Protein AF-A0AAU3ZGR6-F1 (afdb_monomer_lite)

Sequence (93 aa):
MRTEEREGYIERLELFVEQHRARLEELLRAYGPGSRPAEFGRYALIGQPETLVILERMETNPFSLRSQWKEEKEDVLLDDLEFAWGPRIHLNR

Secondary structure (DSSP, 8-state):
--HHHHTTHHHHHHHHHHHHHHHHHHHHHHHSTTSSTTGGGTTGGGGSTHHHHHHHHHHH-HHHHHHHHHHHT-HHHHHHHHHHH--------

Structure (mmCIF, N/CA/C/O backbone):
data_AF-A0AAU3ZGR6-F1
#
_entry.id   AF-A0AAU3ZGR6-F1
#
loop_
_atom_site.group_PDB
_atom_site.id
_atom_site.type_symbol
_atom_site.label_atom_id
_atom_site.label_alt_id
_atom_site.label_comp_id
_atom_site.label_asym_id
_atom_site.label_entity_id
_atom_site.label_seq_id
_atom_site.pdbx_PDB_ins_code
_atom_site.Cartn_x
_atom_site.Cartn_y
_atom_site.Cartn_z
_atom_site.occupancy
_atom_site.B_iso_or_equiv
_atom_site.auth_seq_id
_atom_site.auth_comp_id
_atom_site.auth_asym_id
_atom_site.auth_atom_id
_atom_site.pdbx_PDB_model_num
ATOM 1 N N . MET A 1 1 ? -1.240 9.111 16.351 1.00 59.09 1 MET A N 1
ATOM 2 C CA . MET A 1 1 ? -2.482 8.309 16.298 1.00 59.09 1 MET A CA 1
ATOM 3 C C . MET A 1 1 ? -3.103 8.313 17.682 1.00 59.09 1 MET A C 1
ATOM 5 O O . MET A 1 1 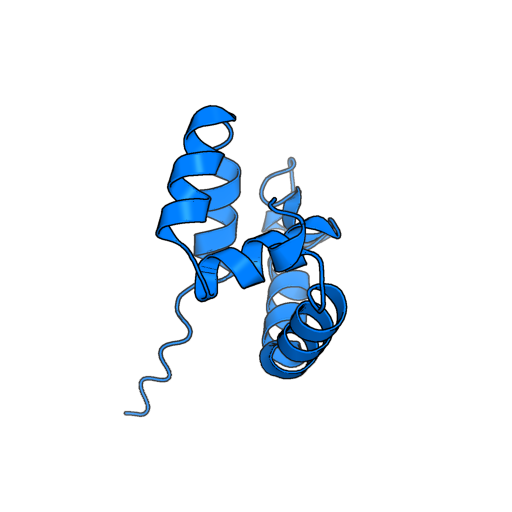? -2.400 7.979 18.633 1.00 59.09 1 MET A O 1
ATOM 9 N N . ARG A 1 2 ? -4.342 8.791 17.815 1.00 62.28 2 ARG A N 1
ATOM 10 C CA . ARG A 1 2 ? -5.025 8.876 19.121 1.00 62.28 2 ARG A CA 1
ATOM 11 C C . ARG A 1 2 ? -5.400 7.470 19.602 1.00 62.28 2 ARG A C 1
ATOM 13 O O . ARG A 1 2 ? -5.572 6.578 18.780 1.00 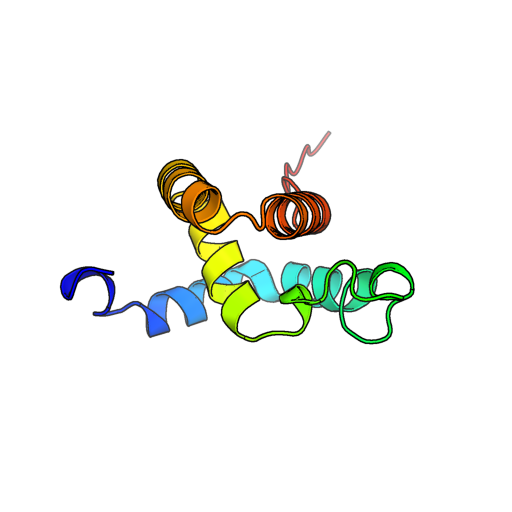62.28 2 ARG A O 1
ATOM 20 N N . THR A 1 3 ? -5.520 7.253 20.909 1.00 60.31 3 THR A N 1
ATOM 21 C CA . THR A 1 3 ? -5.816 5.928 21.495 1.00 60.31 3 THR A CA 1
ATOM 22 C C . THR A 1 3 ? -7.113 5.322 20.944 1.00 60.31 3 THR A C 1
ATOM 24 O O . THR A 1 3 ? -7.144 4.147 20.606 1.00 60.31 3 THR A O 1
ATOM 27 N N . GLU A 1 4 ? -8.127 6.158 20.729 1.00 57.06 4 GLU A N 1
ATOM 28 C CA . GLU A 1 4 ? -9.435 5.813 20.147 1.00 57.06 4 GLU A CA 1
ATOM 29 C C . GLU A 1 4 ? -9.341 5.350 18.683 1.00 57.06 4 GLU A C 1
ATOM 31 O O . GLU A 1 4 ? -10.170 4.587 18.208 1.00 57.06 4 GLU A O 1
ATOM 36 N N . GLU A 1 5 ? -8.319 5.804 17.948 1.00 63.16 5 GLU A N 1
ATOM 37 C CA . GLU A 1 5 ? -8.075 5.361 16.571 1.00 63.16 5 GLU A CA 1
ATOM 38 C C . GLU A 1 5 ? -7.401 3.990 16.528 1.00 63.16 5 GLU A C 1
ATOM 40 O O . GLU A 1 5 ? -7.458 3.338 15.489 1.00 63.16 5 GLU A O 1
ATOM 45 N N . ARG A 1 6 ? -6.728 3.575 17.613 1.00 67.94 6 ARG A N 1
ATOM 46 C CA . ARG A 1 6 ? -6.034 2.282 17.701 1.00 67.94 6 ARG A CA 1
ATOM 47 C C . ARG A 1 6 ? -6.990 1.138 18.015 1.00 67.94 6 ARG A C 1
ATOM 49 O O . ARG A 1 6 ? -6.750 0.024 17.555 1.00 67.94 6 ARG A O 1
ATOM 56 N N . GLU A 1 7 ? -8.042 1.401 18.784 1.00 80.38 7 GLU A N 1
ATOM 57 C CA . GLU A 1 7 ? -9.080 0.408 19.061 1.00 80.38 7 GLU A CA 1
ATOM 58 C C . GLU A 1 7 ? -9.814 0.045 17.763 1.00 80.38 7 GLU A C 1
ATOM 60 O O . GLU A 1 7 ? -10.282 0.914 17.027 1.00 80.38 7 GLU A O 1
ATOM 65 N N . GLY A 1 8 ? -9.873 -1.247 17.438 1.00 85.12 8 GLY A N 1
ATOM 66 C CA . GLY A 1 8 ? -10.524 -1.721 16.215 1.00 85.12 8 GLY A CA 1
ATOM 67 C C . GLY A 1 8 ? -9.733 -1.480 14.920 1.00 85.12 8 GLY A C 1
ATOM 68 O O . GLY A 1 8 ? -10.270 -1.682 13.828 1.00 85.12 8 GLY A O 1
ATOM 69 N N . TYR A 1 9 ? -8.494 -0.968 14.993 1.00 87.88 9 TYR A N 1
ATOM 70 C CA . TYR A 1 9 ? -7.738 -0.633 13.780 1.00 87.88 9 TYR A CA 1
ATOM 71 C C . TYR A 1 9 ? -7.269 -1.874 13.023 1.00 87.88 9 TYR A C 1
ATOM 73 O O . TYR A 1 9 ? -7.258 -1.869 11.795 1.00 87.88 9 TYR A O 1
ATOM 81 N N . ILE A 1 10 ? -6.921 -2.943 13.743 1.00 89.94 10 ILE A N 1
ATOM 82 C CA . ILE A 1 10 ? -6.507 -4.206 13.125 1.00 89.94 10 ILE A CA 1
ATOM 83 C C . ILE A 1 10 ? -7.678 -4.801 12.343 1.00 89.94 10 ILE A C 1
ATOM 85 O O . ILE A 1 10 ? -7.528 -5.097 11.165 1.00 89.94 10 ILE A O 1
ATOM 89 N N . GLU A 1 11 ? -8.862 -4.860 12.945 1.00 93.00 11 GLU A N 1
ATOM 90 C CA . GLU A 1 11 ? -10.086 -5.370 12.325 1.00 93.00 11 GLU A CA 1
ATOM 91 C C . GLU A 1 11 ? -10.467 -4.549 11.086 1.00 93.00 11 GLU A C 1
ATOM 93 O O . GLU A 1 11 ? -10.925 -5.084 10.076 1.00 93.00 11 GLU A O 1
ATOM 98 N N . ARG A 1 12 ? -10.234 -3.231 11.120 1.00 92.69 12 ARG A N 1
ATOM 99 C CA . ARG A 1 12 ? -10.417 -2.369 9.947 1.00 92.69 12 ARG A CA 1
ATOM 100 C C . ARG A 1 12 ? -9.435 -2.705 8.829 1.00 92.69 12 ARG A C 1
ATOM 102 O O . ARG A 1 12 ? -9.849 -2.740 7.673 1.00 92.69 12 ARG A O 1
ATOM 109 N N . LEU A 1 13 ? -8.164 -2.943 9.152 1.00 94.38 13 LEU A N 1
ATOM 110 C CA . LEU A 1 13 ? -7.162 -3.348 8.164 1.00 94.38 13 LEU A CA 1
ATOM 111 C C . LEU A 1 13 ? -7.478 -4.728 7.580 1.00 94.38 13 LEU A C 1
ATOM 113 O O . LEU A 1 13 ? -7.351 -4.910 6.374 1.00 94.38 13 LEU A O 1
ATOM 117 N N . GLU A 1 14 ? -7.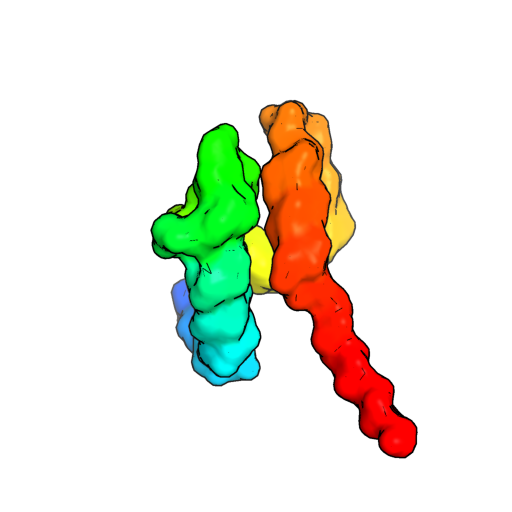944 -5.675 8.394 1.00 95.00 14 GLU A N 1
ATOM 118 C CA . GLU A 1 14 ? -8.395 -6.988 7.922 1.00 95.00 14 GLU A CA 1
ATOM 119 C C . GLU A 1 14 ? -9.557 -6.846 6.931 1.00 95.00 14 GLU A C 1
ATOM 121 O O . GLU A 1 14 ? -9.491 -7.368 5.817 1.00 95.00 14 GLU A O 1
ATOM 126 N N . LEU A 1 15 ? -10.583 -6.061 7.279 1.00 95.69 15 LEU A N 1
ATOM 127 C CA . LEU A 1 15 ? -11.696 -5.762 6.374 1.00 95.69 15 LEU A CA 1
ATOM 128 C C . LEU A 1 15 ? -11.229 -5.062 5.093 1.00 95.69 15 LEU A C 1
ATOM 130 O O . LEU A 1 15 ? -11.704 -5.394 4.007 1.00 95.69 15 LEU A O 1
ATOM 134 N N . PHE A 1 16 ? -10.294 -4.118 5.202 1.00 95.25 16 PHE A N 1
ATOM 135 C CA . PHE A 1 16 ? -9.719 -3.428 4.052 1.00 95.25 16 PHE A CA 1
ATOM 136 C C . PHE A 1 16 ? -9.008 -4.407 3.111 1.00 95.25 16 PHE A C 1
ATOM 138 O O . PHE A 1 16 ? -9.234 -4.358 1.900 1.00 95.25 16 PHE A O 1
ATOM 145 N N . VAL A 1 17 ? -8.198 -5.323 3.653 1.00 95.56 17 VAL A N 1
ATOM 146 C CA . VAL A 1 17 ? -7.503 -6.359 2.878 1.00 95.56 17 VAL A CA 1
ATOM 147 C C . VAL A 1 17 ? -8.497 -7.284 2.189 1.00 95.56 17 VAL A C 1
ATOM 149 O O . VAL A 1 17 ? -8.336 -7.547 0.999 1.00 95.56 17 VAL A O 1
ATOM 152 N N . GLU A 1 18 ? -9.545 -7.735 2.879 1.00 96.94 18 GLU A N 1
ATOM 153 C CA . GLU A 1 18 ? -10.556 -8.598 2.259 1.00 96.94 18 GLU A CA 1
ATOM 154 C C . GLU A 1 18 ? -11.304 -7.890 1.123 1.00 96.94 18 GLU A C 1
ATOM 156 O O . GLU A 1 18 ? -11.485 -8.461 0.047 1.00 96.94 18 GLU A O 1
ATOM 161 N N . GLN A 1 19 ? -11.675 -6.621 1.311 1.00 96.12 19 GLN A N 1
ATOM 162 C CA . GLN A 1 19 ? -12.361 -5.828 0.285 1.00 96.12 19 GLN A CA 1
ATOM 163 C C . GLN A 1 19 ? -11.474 -5.529 -0.932 1.00 96.12 19 GLN A C 1
ATOM 165 O O . GLN A 1 19 ? -11.974 -5.433 -2.055 1.00 96.12 19 GLN A O 1
ATOM 170 N N . HIS A 1 20 ? -10.160 -5.408 -0.730 1.00 95.38 20 HIS A N 1
ATOM 171 C CA . HIS A 1 20 ? -9.215 -4.981 -1.763 1.00 95.38 20 HIS A CA 1
ATOM 172 C C . HIS A 1 20 ? -8.252 -6.072 -2.231 1.00 95.38 20 HIS A C 1
ATOM 174 O O . HIS A 1 20 ? -7.348 -5.776 -3.013 1.00 95.38 20 HIS A O 1
ATOM 180 N N . ARG A 1 21 ? -8.454 -7.331 -1.826 1.00 95.62 21 ARG A N 1
ATOM 181 C CA . ARG A 1 21 ? -7.542 -8.460 -2.079 1.00 95.62 21 ARG A CA 1
ATOM 182 C C . ARG A 1 21 ? -7.032 -8.518 -3.520 1.00 95.62 21 ARG A C 1
ATOM 184 O O . ARG A 1 21 ? -5.829 -8.458 -3.749 1.00 95.62 21 ARG A O 1
ATOM 191 N N . ALA A 1 22 ? -7.939 -8.533 -4.497 1.00 95.12 22 ALA A N 1
ATOM 192 C CA . ALA A 1 22 ? -7.569 -8.599 -5.913 1.00 95.12 22 ALA A CA 1
ATOM 193 C C . ALA A 1 22 ? -6.735 -7.388 -6.378 1.00 95.12 22 ALA A C 1
ATOM 195 O O . ALA A 1 22 ? -5.865 -7.518 -7.233 1.00 95.12 22 ALA A O 1
ATOM 196 N N . ARG A 1 23 ? -6.992 -6.198 -5.821 1.00 94.50 23 ARG A N 1
ATOM 197 C CA . ARG A 1 23 ? -6.233 -4.979 -6.136 1.00 94.50 23 ARG A CA 1
ATOM 198 C C . ARG A 1 23 ? -4.850 -4.992 -5.505 1.00 94.50 23 ARG A C 1
ATOM 200 O O . ARG A 1 23 ? -3.898 -4.556 -6.135 1.00 94.50 23 ARG A O 1
ATOM 207 N N . LEU A 1 24 ? -4.744 -5.483 -4.273 1.00 95.31 24 LEU A N 1
ATOM 208 C CA . LEU A 1 24 ? -3.473 -5.626 -3.569 1.00 95.31 24 LEU A CA 1
ATOM 209 C C . LEU A 1 24 ? -2.565 -6.630 -4.288 1.00 95.31 24 LEU A C 1
ATOM 211 O O . LEU A 1 24 ? -1.382 -6.366 -4.479 1.00 95.31 24 LEU A O 1
ATOM 215 N N . GLU A 1 25 ? -3.123 -7.746 -4.759 1.00 95.06 25 GLU A N 1
ATOM 216 C CA . GLU A 1 25 ? -2.391 -8.720 -5.578 1.00 95.06 25 GLU A CA 1
ATOM 217 C C . GLU A 1 25 ? -1.904 -8.117 -6.905 1.00 95.06 25 GLU A C 1
ATOM 219 O O . GLU A 1 25 ? -0.774 -8.368 -7.325 1.00 95.06 25 GLU A O 1
ATOM 224 N N . GLU A 1 26 ? -2.735 -7.305 -7.563 1.00 94.69 26 GLU A N 1
ATOM 225 C CA . GLU A 1 26 ? -2.369 -6.575 -8.781 1.00 94.69 26 GLU A CA 1
ATOM 226 C C . GLU A 1 26 ? -1.261 -5.544 -8.517 1.00 94.69 26 GLU A C 1
ATOM 228 O O . GLU A 1 26 ? -0.269 -5.514 -9.247 1.00 94.69 26 GLU A O 1
ATOM 233 N N . LEU A 1 27 ? -1.379 -4.771 -7.433 1.00 94.88 27 LEU A N 1
ATOM 234 C CA . LEU A 1 27 ? -0.381 -3.798 -6.992 1.00 94.88 27 LEU A CA 1
ATOM 235 C C . LEU A 1 27 ? 0.980 -4.466 -6.757 1.00 94.88 27 LEU A C 1
ATOM 237 O O . LEU A 1 27 ? 1.991 -4.023 -7.302 1.00 94.88 27 LEU A O 1
ATOM 241 N N . LEU A 1 28 ? 1.005 -5.566 -5.997 1.00 93.50 28 LEU A N 1
ATOM 242 C CA . LEU A 1 28 ? 2.228 -6.319 -5.710 1.00 93.50 28 LEU A CA 1
ATOM 243 C C . LEU A 1 28 ? 2.832 -6.934 -6.975 1.00 93.50 28 LEU A C 1
ATOM 245 O O . LEU A 1 28 ? 4.049 -6.922 -7.145 1.00 93.50 28 LEU A O 1
ATOM 249 N N . ARG A 1 29 ? 2.005 -7.441 -7.892 1.00 93.88 29 ARG A N 1
ATOM 250 C CA . ARG A 1 29 ? 2.480 -8.002 -9.163 1.00 93.88 29 ARG A CA 1
ATOM 251 C C . ARG A 1 29 ? 3.101 -6.936 -10.067 1.00 93.88 29 ARG A C 1
ATOM 253 O O . ARG A 1 29 ? 4.111 -7.207 -10.712 1.00 93.88 29 ARG A O 1
ATOM 260 N N . ALA A 1 30 ? 2.478 -5.764 -10.152 1.00 93.56 30 ALA A N 1
ATOM 261 C CA . ALA A 1 30 ? 2.875 -4.714 -11.083 1.00 93.56 30 ALA A CA 1
ATOM 262 C C . ALA A 1 30 ? 4.029 -3.849 -10.555 1.00 93.56 30 ALA A C 1
ATOM 264 O O . ALA A 1 30 ? 4.895 -3.464 -11.340 1.00 93.56 30 ALA A O 1
ATOM 265 N N . TYR A 1 31 ? 4.056 -3.576 -9.248 1.00 93.31 31 TYR A N 1
ATOM 266 C CA . TYR A 1 31 ? 4.962 -2.602 -8.628 1.00 93.31 31 TYR A CA 1
ATOM 267 C C . TYR A 1 31 ? 5.687 -3.124 -7.380 1.00 93.31 31 TYR A C 1
ATOM 269 O O . TYR A 1 31 ? 6.517 -2.417 -6.813 1.00 93.31 31 TYR A O 1
ATOM 277 N N . GLY A 1 32 ? 5.388 -4.343 -6.926 1.00 91.69 32 GLY A N 1
ATOM 278 C CA . GLY A 1 32 ? 6.023 -4.935 -5.750 1.00 91.69 32 GLY A CA 1
ATOM 279 C C . GLY A 1 32 ? 7.454 -5.430 -6.000 1.00 91.69 32 GLY A C 1
ATOM 280 O O . GLY A 1 32 ? 7.986 -5.312 -7.111 1.00 91.69 32 GLY A O 1
ATOM 281 N N . PRO A 1 33 ? 8.102 -6.002 -4.970 1.00 90.69 33 PRO A N 1
ATOM 282 C CA . PRO A 1 33 ? 9.473 -6.497 -5.061 1.00 90.69 33 PRO A CA 1
ATOM 283 C C . PRO A 1 33 ? 9.678 -7.480 -6.221 1.00 90.69 33 PRO A C 1
ATOM 285 O O . PRO A 1 33 ? 8.913 -8.426 -6.394 1.00 90.69 33 PRO A O 1
ATOM 288 N N . GLY A 1 34 ? 10.729 -7.261 -7.014 1.00 88.75 34 GLY A N 1
ATOM 289 C CA . GLY A 1 34 ? 11.035 -8.072 -8.199 1.00 88.75 34 GLY A CA 1
ATOM 290 C C . GLY A 1 34 ? 10.298 -7.648 -9.473 1.00 88.75 34 GLY A C 1
ATOM 291 O O . GLY A 1 34 ? 10.586 -8.181 -10.544 1.00 88.75 34 GLY A O 1
ATOM 292 N N . SER A 1 35 ? 9.386 -6.676 -9.392 1.00 90.12 35 SER A N 1
ATOM 293 C CA . SER A 1 35 ? 8.844 -6.012 -10.575 1.00 90.12 35 SER A CA 1
ATOM 294 C C . SER A 1 35 ? 9.868 -5.042 -11.175 1.00 90.12 35 SER A C 1
ATOM 296 O O . SER A 1 35 ? 10.712 -4.481 -10.476 1.00 90.12 35 SER A O 1
ATOM 298 N N . ARG A 1 36 ? 9.764 -4.802 -12.485 1.00 89.12 36 ARG A N 1
ATOM 299 C CA . ARG A 1 36 ? 10.612 -3.830 -13.187 1.00 89.12 36 ARG A CA 1
ATOM 300 C C . ARG A 1 36 ? 10.457 -2.395 -12.648 1.00 89.12 36 ARG A C 1
ATOM 302 O O . ARG A 1 36 ? 11.468 -1.711 -12.541 1.00 89.12 36 ARG A O 1
ATOM 309 N N . PRO A 1 37 ? 9.251 -1.903 -12.289 1.00 86.62 37 PRO A N 1
ATOM 310 C CA . PRO A 1 37 ? 9.114 -0.581 -11.677 1.00 86.62 37 PRO A CA 1
ATOM 311 C C . PRO A 1 37 ? 9.802 -0.455 -10.317 1.00 86.62 37 PRO A C 1
ATOM 313 O O . PRO A 1 37 ? 10.236 0.643 -9.986 1.00 86.62 37 PRO A O 1
ATOM 316 N N . ALA A 1 38 ? 9.922 -1.554 -9.563 1.00 86.00 38 ALA A N 1
ATOM 317 C CA . ALA A 1 38 ? 10.602 -1.574 -8.270 1.00 86.00 38 ALA A CA 1
ATOM 318 C C . ALA A 1 38 ? 12.141 -1.526 -8.370 1.00 86.00 38 ALA A C 1
ATOM 320 O O . ALA A 1 38 ? 12.841 -1.433 -7.355 1.00 86.00 38 ALA A O 1
ATOM 321 N N . GLU A 1 39 ? 12.694 -1.602 -9.587 1.00 82.00 39 GLU A N 1
ATOM 322 C CA . GLU A 1 39 ? 14.126 -1.438 -9.819 1.00 82.00 39 GLU A CA 1
ATOM 323 C C . GLU A 1 39 ? 14.582 -0.051 -9.329 1.00 82.00 39 GLU A C 1
ATOM 325 O O . GLU A 1 39 ? 13.893 0.956 -9.489 1.00 82.00 39 GLU A O 1
ATOM 330 N N . PHE A 1 40 ? 15.766 0.008 -8.713 1.00 81.62 40 PHE A N 1
ATOM 331 C CA . PHE A 1 40 ? 16.361 1.233 -8.155 1.00 81.62 40 PHE A CA 1
ATOM 332 C C . PHE A 1 40 ? 15.630 1.852 -6.948 1.00 81.62 40 PHE A C 1
ATOM 334 O O . PHE A 1 40 ? 15.925 2.986 -6.577 1.00 81.62 40 PHE A O 1
ATOM 341 N N . GLY A 1 41 ? 14.725 1.116 -6.293 1.00 80.31 41 GLY A N 1
ATOM 342 C CA . GLY A 1 41 ? 14.090 1.552 -5.041 1.00 80.31 41 GLY A CA 1
ATOM 343 C C . GLY A 1 41 ? 12.901 2.498 -5.227 1.00 80.31 41 GLY A C 1
ATOM 344 O O . GLY A 1 41 ? 12.278 2.905 -4.245 1.00 80.31 41 GLY A O 1
ATOM 345 N N . ARG A 1 42 ? 12.530 2.801 -6.475 1.00 80.44 42 ARG A N 1
ATOM 346 C CA . ARG A 1 42 ? 11.213 3.361 -6.782 1.00 80.44 42 ARG A CA 1
ATOM 347 C C . ARG A 1 42 ? 10.156 2.348 -6.326 1.00 80.44 42 ARG A C 1
ATOM 349 O O . ARG A 1 42 ? 10.378 1.155 -6.467 1.00 80.44 42 ARG A O 1
ATOM 356 N N . TYR A 1 43 ? 9.057 2.776 -5.711 1.00 86.19 43 TYR A N 1
ATOM 357 C CA . TYR A 1 43 ? 8.059 1.870 -5.103 1.00 86.19 43 TYR A CA 1
ATOM 358 C C . TYR A 1 43 ? 8.545 0.981 -3.938 1.00 86.19 43 TYR A C 1
ATOM 360 O O . TYR A 1 43 ? 7.847 0.033 -3.574 1.00 86.19 43 TYR A O 1
ATOM 368 N N . ALA A 1 44 ? 9.680 1.283 -3.290 1.00 82.81 44 ALA A N 1
ATOM 369 C CA . ALA A 1 44 ? 10.185 0.483 -2.162 1.00 82.81 44 ALA A CA 1
ATOM 370 C C . ALA A 1 44 ? 9.157 0.273 -1.029 1.00 82.81 44 ALA A C 1
ATOM 372 O O . ALA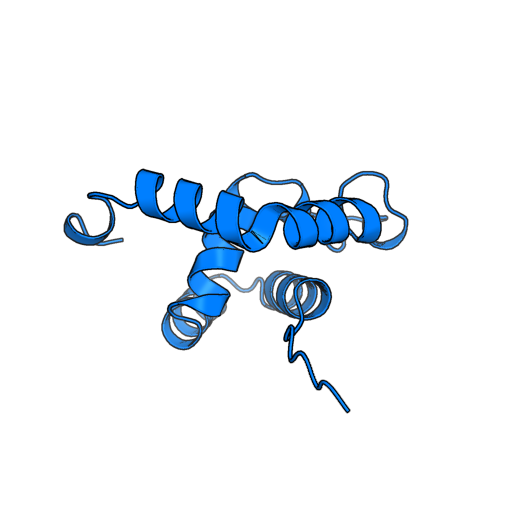 A 1 44 ? 9.188 -0.766 -0.368 1.00 82.81 44 ALA A O 1
ATOM 373 N N . LEU A 1 45 ? 8.220 1.215 -0.847 1.00 85.50 45 LEU A N 1
ATOM 374 C CA . LEU A 1 45 ? 7.135 1.099 0.127 1.00 85.50 45 LEU A CA 1
ATOM 375 C C . LEU A 1 45 ? 6.204 -0.086 -0.147 1.00 85.50 45 LEU A C 1
ATOM 377 O O . LEU A 1 45 ? 5.784 -0.727 0.809 1.00 85.50 45 LEU A O 1
ATOM 381 N N . ILE A 1 46 ? 5.905 -0.432 -1.407 1.00 91.50 46 ILE A N 1
ATOM 382 C CA . ILE A 1 46 ? 4.847 -1.405 -1.761 1.00 91.50 46 ILE A CA 1
ATOM 383 C C . ILE A 1 46 ? 5.105 -2.803 -1.179 1.00 91.50 46 ILE A C 1
ATOM 385 O O . ILE A 1 46 ? 4.163 -3.538 -0.891 1.00 91.50 46 ILE A O 1
ATOM 389 N N . GLY A 1 47 ? 6.370 -3.171 -0.965 1.00 87.81 47 GLY A N 1
ATOM 390 C CA . GLY A 1 47 ? 6.742 -4.433 -0.318 1.00 87.81 47 GLY A CA 1
ATOM 391 C C . GLY A 1 47 ? 6.726 -4.407 1.21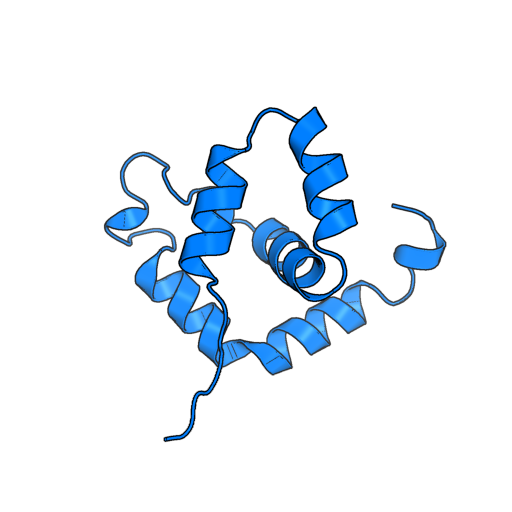5 1.00 87.81 47 GLY A C 1
ATOM 392 O O . GLY A 1 47 ? 6.964 -5.444 1.828 1.00 87.81 47 GLY A O 1
ATOM 393 N N . GLN A 1 48 ? 6.497 -3.247 1.830 1.00 90.56 48 GLN A N 1
ATOM 394 C CA . GLN A 1 48 ? 6.530 -3.052 3.278 1.00 90.56 48 GLN A CA 1
ATOM 395 C C . GLN A 1 48 ? 5.129 -3.192 3.893 1.00 90.56 48 GLN A C 1
ATOM 397 O O . GLN A 1 48 ? 4.141 -2.801 3.262 1.00 90.56 48 GLN A O 1
ATOM 402 N N . PRO A 1 49 ? 5.012 -3.705 5.131 1.00 88.50 49 PRO A N 1
ATOM 403 C CA . PRO A 1 49 ? 3.720 -3.837 5.807 1.00 88.50 49 PRO A CA 1
ATOM 404 C C . PRO A 1 49 ? 2.997 -2.492 5.987 1.00 88.50 49 PRO A C 1
ATOM 406 O O . PRO A 1 49 ? 1.766 -2.445 5.960 1.00 88.50 49 PRO A O 1
ATOM 409 N N . GLU A 1 50 ? 3.738 -1.387 6.094 1.00 90.75 50 GLU A N 1
ATOM 410 C CA . GLU A 1 50 ? 3.212 -0.027 6.220 1.00 90.75 50 GLU A CA 1
ATOM 411 C C . GLU A 1 50 ? 2.368 0.396 5.011 1.00 90.75 50 GLU A C 1
ATOM 413 O O . GLU A 1 50 ? 1.466 1.221 5.163 1.00 90.75 50 GLU A O 1
ATOM 418 N N . THR A 1 51 ? 2.579 -0.203 3.831 1.00 92.88 51 THR A N 1
ATOM 419 C CA . THR A 1 51 ? 1.763 0.090 2.642 1.00 92.88 51 THR A CA 1
ATOM 420 C C . THR A 1 51 ? 0.280 -0.131 2.901 1.00 92.88 51 THR A C 1
ATOM 422 O O . THR A 1 51 ? -0.528 0.682 2.467 1.00 92.88 51 THR A O 1
ATOM 425 N N . LEU A 1 52 ? -0.110 -1.154 3.668 1.00 93.62 52 LEU A N 1
ATOM 426 C CA . LEU A 1 52 ? -1.526 -1.398 3.966 1.00 93.62 52 LEU A CA 1
ATOM 427 C C . LEU A 1 52 ? -2.164 -0.247 4.753 1.00 93.62 52 LEU A C 1
ATOM 429 O O . LEU A 1 52 ? -3.286 0.159 4.459 1.00 93.62 52 LEU A O 1
ATOM 433 N N . VAL A 1 53 ? -1.428 0.312 5.715 1.00 92.69 53 VAL A N 1
ATOM 434 C CA . VAL A 1 53 ? -1.868 1.462 6.519 1.00 92.69 53 VAL A CA 1
ATOM 435 C C . VAL A 1 53 ? -1.989 2.711 5.651 1.00 92.69 53 VAL A C 1
ATOM 437 O O . VAL A 1 53 ? -2.950 3.469 5.786 1.00 92.69 53 VAL A O 1
ATOM 440 N N . ILE A 1 54 ? -1.024 2.933 4.756 1.00 92.12 54 ILE A N 1
ATOM 441 C CA . ILE A 1 54 ? -1.018 4.105 3.878 1.00 92.12 54 ILE A CA 1
ATOM 442 C C . ILE A 1 54 ? -2.173 4.020 2.877 1.00 92.12 54 ILE A C 1
ATOM 444 O O . ILE A 1 54 ? -2.911 4.990 2.737 1.00 92.12 54 ILE A O 1
ATOM 448 N N . LEU A 1 55 ? -2.388 2.862 2.246 1.00 94.44 55 LEU A N 1
ATOM 449 C CA . LEU A 1 55 ? -3.486 2.645 1.300 1.00 94.44 55 LEU A CA 1
ATOM 450 C C . LEU A 1 55 ? -4.863 2.806 1.955 1.00 94.44 55 LEU A C 1
ATOM 452 O O . LEU A 1 55 ? -5.731 3.463 1.384 1.00 94.44 55 LEU A O 1
ATOM 456 N N . GLU A 1 56 ? -5.058 2.269 3.164 1.00 94.12 56 GLU A N 1
ATOM 457 C CA . GLU A 1 56 ? -6.306 2.466 3.912 1.00 94.12 56 GLU A CA 1
ATOM 458 C C . GLU A 1 56 ? -6.548 3.954 4.181 1.00 94.12 56 GLU A C 1
ATOM 460 O O . GLU A 1 56 ? -7.620 4.473 3.872 1.00 94.12 56 GLU A O 1
ATOM 465 N N . ARG A 1 57 ? -5.533 4.679 4.666 1.00 92.19 57 ARG A N 1
ATOM 466 C CA . ARG A 1 57 ? -5.642 6.118 4.947 1.00 92.19 57 ARG A CA 1
ATOM 467 C C . ARG A 1 57 ? -5.795 6.971 3.695 1.00 92.19 57 ARG A C 1
ATOM 469 O O . ARG A 1 57 ? -6.449 8.009 3.765 1.00 92.19 57 ARG A O 1
ATOM 476 N N . MET A 1 58 ? -5.219 6.560 2.568 1.00 91.88 58 MET A N 1
ATOM 477 C CA . MET A 1 58 ? -5.420 7.220 1.278 1.00 91.88 58 MET A CA 1
ATOM 478 C C . MET A 1 58 ? -6.896 7.201 0.874 1.00 91.88 58 MET A C 1
ATOM 480 O O . MET A 1 58 ? -7.381 8.182 0.316 1.00 91.88 58 MET A O 1
ATOM 484 N N . GLU A 1 59 ? -7.627 6.128 1.177 1.00 91.25 59 GLU A N 1
ATOM 485 C CA . GLU A 1 59 ? -9.053 6.039 0.849 1.00 91.25 59 GLU A CA 1
ATOM 486 C C . GLU A 1 59 ? -9.962 6.636 1.927 1.00 91.25 59 GLU A C 1
ATOM 488 O O . GLU A 1 59 ? -10.962 7.276 1.600 1.00 91.25 59 GLU A O 1
ATOM 493 N N . THR A 1 60 ? -9.628 6.467 3.208 1.00 90.75 60 THR A N 1
ATOM 494 C CA . THR A 1 60 ? -10.515 6.870 4.310 1.00 90.75 60 THR A CA 1
ATOM 495 C C . THR A 1 60 ? -10.256 8.284 4.825 1.00 90.75 60 THR A C 1
ATOM 497 O O . THR A 1 60 ? -11.178 8.928 5.330 1.00 90.75 60 THR A O 1
ATOM 500 N N . ASN A 1 61 ? -9.025 8.798 4.713 1.00 90.69 61 ASN A N 1
ATOM 501 C CA . ASN A 1 61 ? -8.651 10.124 5.212 1.00 90.69 61 ASN A CA 1
ATOM 502 C C . ASN A 1 61 ? -7.466 10.772 4.444 1.00 90.69 61 ASN A C 1
ATOM 504 O O . ASN A 1 61 ? -6.440 11.116 5.051 1.00 90.69 61 ASN A O 1
ATOM 508 N N . PRO A 1 62 ? -7.594 10.993 3.119 1.00 89.69 62 PRO A N 1
ATOM 509 C CA . PRO A 1 62 ? -6.490 11.448 2.266 1.00 89.69 62 PRO A CA 1
ATOM 510 C C . PRO A 1 62 ? -5.917 12.812 2.667 1.00 89.69 62 PRO A C 1
ATOM 512 O O . PRO A 1 62 ? -4.707 13.021 2.606 1.00 89.69 62 PRO A O 1
ATOM 515 N N . PHE A 1 63 ? -6.757 13.748 3.124 1.00 87.50 63 PHE A N 1
ATOM 516 C CA . PHE A 1 63 ? -6.294 15.084 3.519 1.00 87.50 63 PHE A CA 1
ATOM 517 C C . PHE A 1 63 ? -5.424 15.048 4.775 1.00 87.50 63 PHE A C 1
ATOM 519 O O . PHE A 1 63 ? -4.382 15.705 4.817 1.00 87.50 63 PHE A O 1
ATOM 526 N N . SER A 1 64 ? -5.820 14.267 5.787 1.00 88.50 64 SER A N 1
ATOM 527 C CA . SER A 1 64 ? -5.008 14.121 6.997 1.00 88.50 64 SER A CA 1
ATOM 528 C C . SER A 1 64 ? -3.707 13.385 6.704 1.00 88.50 64 SER A C 1
ATOM 530 O O . SER A 1 64 ? -2.679 13.765 7.261 1.00 88.50 64 SER A O 1
ATOM 532 N N . LEU A 1 65 ? -3.738 12.366 5.837 1.00 89.19 65 LEU A N 1
ATOM 533 C CA . LEU A 1 65 ? -2.535 11.660 5.405 1.00 89.19 65 LEU A CA 1
ATOM 534 C C . LEU A 1 65 ? -1.564 12.624 4.715 1.00 89.19 65 LEU A C 1
ATOM 536 O O . LEU A 1 65 ? -0.414 12.731 5.126 1.00 89.19 65 LEU A O 1
ATOM 540 N N . ARG A 1 66 ? -2.038 13.393 3.728 1.00 87.62 66 ARG A N 1
ATOM 541 C CA . ARG A 1 66 ? -1.212 14.364 2.995 1.00 87.62 66 ARG A CA 1
ATOM 542 C C . ARG A 1 66 ? -0.674 15.487 3.880 1.00 87.62 66 ARG A C 1
ATOM 544 O O . ARG A 1 66 ? 0.440 15.948 3.652 1.00 87.62 66 ARG A O 1
ATOM 551 N N . SER A 1 67 ? -1.434 15.926 4.883 1.00 87.06 67 SER A N 1
ATOM 552 C CA . SER A 1 67 ? -0.948 16.918 5.849 1.00 87.06 67 SER A CA 1
ATOM 553 C C . SER A 1 67 ? 0.210 16.375 6.688 1.00 87.06 67 SER A C 1
ATOM 555 O O . SER A 1 67 ? 1.179 17.095 6.885 1.00 87.06 67 SER A O 1
ATOM 557 N N . GLN A 1 68 ? 0.116 15.125 7.155 1.00 85.38 68 GLN A N 1
ATOM 558 C CA . GLN A 1 68 ? 1.164 14.479 7.956 1.00 85.38 68 GLN A CA 1
ATOM 559 C C . GLN A 1 68 ? 2.397 14.148 7.106 1.00 85.38 68 GLN A C 1
ATOM 561 O O . GLN A 1 68 ? 3.522 14.361 7.533 1.00 85.38 68 GLN A O 1
ATOM 566 N N . TRP A 1 69 ? 2.191 13.698 5.868 1.00 85.31 69 TRP A N 1
ATOM 567 C CA . TRP A 1 69 ? 3.276 13.285 4.977 1.00 85.31 69 TRP A CA 1
ATOM 568 C C . TRP A 1 69 ? 4.204 14.434 4.557 1.00 85.31 69 TRP A C 1
ATOM 570 O O . TRP A 1 69 ? 5.416 14.258 4.466 1.00 85.31 69 TRP A O 1
ATOM 580 N N . LYS A 1 70 ? 3.656 15.642 4.353 1.00 76.81 70 LYS A N 1
ATOM 581 C CA . LYS A 1 70 ? 4.441 16.836 3.982 1.00 76.81 70 LYS A CA 1
ATOM 582 C C . LYS A 1 70 ? 5.483 17.240 5.029 1.00 76.81 70 LYS A C 1
ATOM 584 O O . LYS A 1 70 ? 6.444 17.942 4.697 1.00 76.81 70 LYS A O 1
ATOM 589 N N . GLU A 1 71 ? 5.289 16.837 6.281 1.00 73.75 71 GLU A N 1
ATOM 590 C CA . GLU A 1 71 ? 6.244 17.089 7.362 1.00 73.75 71 GLU A CA 1
ATOM 591 C C . GLU A 1 71 ? 7.487 16.188 7.232 1.00 73.75 71 GLU A C 1
ATOM 593 O O . GLU A 1 71 ? 8.588 16.633 7.556 1.00 73.75 71 GLU A O 1
ATOM 598 N N . GLU A 1 72 ? 7.343 15.000 6.633 1.00 69.62 72 GLU A N 1
ATOM 599 C CA . GLU A 1 72 ? 8.374 13.950 6.546 1.00 69.62 72 GLU A CA 1
ATOM 600 C C . GLU A 1 72 ? 9.295 14.056 5.308 1.00 69.62 72 GLU A C 1
ATOM 602 O O . GLU A 1 72 ? 10.287 13.343 5.210 1.00 69.62 72 GLU A O 1
ATOM 607 N N . LYS A 1 73 ? 9.032 14.980 4.367 1.00 60.47 73 LYS A N 1
ATOM 608 C CA . LYS A 1 73 ? 9.871 15.253 3.167 1.00 60.47 73 LYS A CA 1
ATOM 609 C C . LYS A 1 73 ? 10.035 14.086 2.173 1.00 60.47 73 LYS A C 1
ATOM 611 O O . LYS A 1 73 ? 10.946 14.120 1.348 1.00 60.47 73 LYS A O 1
ATOM 616 N N . GLU A 1 74 ? 9.120 13.120 2.167 1.00 70.38 74 GLU A N 1
ATOM 617 C CA . GLU A 1 74 ? 9.140 11.955 1.263 1.00 70.38 74 GLU A CA 1
ATOM 618 C C . GLU A 1 74 ? 7.997 11.973 0.230 1.00 70.38 74 GLU A C 1
ATOM 620 O O . GLU A 1 74 ? 7.401 10.942 -0.084 1.00 70.38 74 GLU A O 1
ATOM 625 N N . ASP A 1 75 ? 7.654 13.149 -0.306 1.00 72.62 75 ASP A N 1
ATOM 626 C CA . ASP A 1 75 ? 6.477 13.332 -1.177 1.00 72.62 75 ASP A CA 1
ATOM 627 C C . ASP A 1 75 ? 6.471 12.393 -2.400 1.00 72.62 75 ASP A C 1
ATOM 629 O O . ASP A 1 75 ? 5.424 11.863 -2.767 1.00 72.62 75 ASP A O 1
ATOM 633 N N . VAL A 1 76 ? 7.649 12.104 -2.970 1.00 75.06 76 VAL A N 1
ATOM 634 C CA . VAL A 1 76 ? 7.797 11.225 -4.146 1.00 75.06 76 VAL A CA 1
ATOM 635 C C . VAL A 1 76 ? 7.308 9.800 -3.871 1.00 75.06 76 VAL A C 1
ATOM 637 O O . VAL A 1 76 ? 6.733 9.173 -4.758 1.00 75.06 76 VAL A O 1
ATOM 640 N N . LEU A 1 77 ? 7.489 9.287 -2.649 1.00 83.75 77 LEU A N 1
ATOM 641 C CA . LEU A 1 77 ? 7.060 7.930 -2.305 1.00 83.75 77 LEU A CA 1
ATOM 642 C C . LEU A 1 77 ? 5.534 7.813 -2.234 1.00 83.75 77 LEU A C 1
ATOM 644 O O . LEU A 1 77 ? 4.975 6.810 -2.680 1.00 83.75 77 LEU A O 1
ATOM 648 N N . LEU A 1 78 ? 4.863 8.839 -1.703 1.00 87.50 78 LEU A N 1
ATOM 649 C CA . LEU A 1 78 ? 3.404 8.864 -1.634 1.00 87.50 78 LEU A CA 1
ATOM 650 C C . LEU A 1 78 ? 2.780 9.102 -3.011 1.00 87.50 78 LEU A C 1
ATOM 652 O O . LEU A 1 78 ? 1.785 8.463 -3.332 1.00 87.50 78 LEU A O 1
ATOM 656 N N . ASP A 1 79 ? 3.381 9.954 -3.843 1.00 88.25 79 ASP A N 1
ATOM 657 C CA . ASP A 1 79 ? 2.918 10.185 -5.216 1.00 88.25 79 ASP A CA 1
ATOM 658 C C . ASP A 1 79 ? 3.012 8.913 -6.075 1.00 88.25 79 ASP A C 1
ATOM 660 O O . ASP A 1 79 ? 2.070 8.576 -6.796 1.00 88.25 79 ASP A O 1
ATOM 664 N N . ASP A 1 80 ? 4.121 8.171 -5.977 1.00 89.31 80 ASP A N 1
ATOM 665 C CA . ASP A 1 80 ? 4.278 6.888 -6.665 1.00 89.31 80 ASP A CA 1
ATOM 666 C C . ASP A 1 80 ? 3.246 5.862 -6.153 1.00 89.31 80 ASP A C 1
ATOM 668 O O . ASP A 1 80 ? 2.618 5.166 -6.956 1.00 89.31 80 ASP A O 1
ATOM 672 N N . LEU A 1 81 ? 3.002 5.788 -4.839 1.00 90.75 81 LEU A N 1
ATOM 673 C CA . LEU A 1 81 ? 1.992 4.884 -4.281 1.00 90.75 81 LEU A CA 1
ATOM 674 C C . LEU A 1 81 ? 0.566 5.262 -4.710 1.00 90.75 81 LEU A C 1
ATOM 676 O O . LEU A 1 81 ? -0.212 4.383 -5.076 1.00 90.75 81 LEU A O 1
ATOM 680 N N . GLU A 1 82 ? 0.227 6.551 -4.730 1.00 90.88 82 GLU A N 1
ATOM 681 C CA . GLU A 1 82 ? -1.051 7.046 -5.250 1.00 90.88 82 GLU A CA 1
ATOM 682 C C . GLU A 1 82 ? -1.235 6.730 -6.730 1.00 90.88 82 GLU A C 1
ATOM 684 O O . GLU A 1 82 ? -2.324 6.328 -7.141 1.00 90.88 82 GLU A O 1
ATOM 689 N N . PHE A 1 83 ? -0.175 6.859 -7.525 1.00 91.12 83 PHE A N 1
ATOM 690 C CA . PHE A 1 83 ? -0.196 6.487 -8.932 1.00 91.12 83 PHE A CA 1
ATOM 691 C C . PHE A 1 83 ? -0.439 4.985 -9.121 1.00 91.12 83 PHE A C 1
ATOM 693 O O . PHE A 1 83 ? -1.294 4.598 -9.917 1.00 91.12 83 PHE A O 1
ATOM 700 N N . ALA A 1 84 ? 0.294 4.142 -8.389 1.00 91.94 84 ALA A N 1
ATOM 701 C CA . ALA A 1 84 ? 0.185 2.689 -8.492 1.00 91.94 84 ALA A CA 1
ATOM 702 C C . ALA A 1 84 ? -1.156 2.165 -7.959 1.00 91.94 84 ALA A C 1
ATOM 704 O O . ALA A 1 84 ? -1.713 1.212 -8.503 1.00 91.94 84 ALA A O 1
ATOM 705 N N . TRP A 1 85 ? -1.692 2.796 -6.911 1.00 92.25 85 TRP A N 1
ATOM 706 C CA . TRP A 1 85 ? -3.007 2.465 -6.380 1.00 92.25 85 TRP A CA 1
ATOM 707 C C . TRP A 1 85 ? -4.125 2.953 -7.306 1.00 92.25 85 TRP A C 1
ATOM 709 O O . TRP A 1 85 ? -5.053 2.186 -7.579 1.00 92.25 85 TRP A O 1
ATOM 719 N N . GLY A 1 86 ? -4.018 4.192 -7.809 1.00 81.31 86 GLY A N 1
ATOM 720 C CA . GLY A 1 86 ? -4.927 4.857 -8.753 1.00 81.31 86 GLY A CA 1
ATOM 721 C C . GLY A 1 86 ? -6.377 4.984 -8.260 1.00 81.31 86 GLY A C 1
ATOM 722 O O . GLY A 1 86 ? -6.762 4.365 -7.280 1.00 81.31 86 GLY A O 1
ATOM 723 N N . PRO A 1 87 ? -7.261 5.759 -8.901 1.00 68.06 87 PRO A N 1
ATOM 724 C CA . PRO A 1 87 ? -8.693 5.664 -8.636 1.00 68.06 87 PRO A CA 1
ATOM 725 C C . PRO A 1 87 ? -9.276 4.453 -9.384 1.00 68.06 87 PRO A C 1
ATOM 727 O O . PRO A 1 87 ? -9.283 4.426 -10.614 1.00 68.06 87 PRO A O 1
ATOM 730 N N . ARG A 1 88 ? -9.836 3.460 -8.679 1.00 60.72 88 ARG A N 1
ATOM 731 C CA . ARG A 1 88 ? -10.688 2.434 -9.315 1.00 60.72 88 ARG A CA 1
ATOM 732 C C . ARG A 1 88 ? -12.082 3.004 -9.590 1.00 60.72 88 ARG A C 1
ATOM 734 O O . ARG A 1 88 ? -13.076 2.547 -9.032 1.00 60.72 88 ARG A O 1
ATOM 741 N N . ILE A 1 89 ? -12.183 4.016 -10.454 1.00 43.19 89 ILE A N 1
ATOM 742 C CA . ILE A 1 89 ? -13.489 4.344 -11.032 1.00 43.19 89 ILE A CA 1
ATOM 743 C C . ILE A 1 89 ? -13.826 3.189 -11.976 1.00 43.19 89 ILE A C 1
ATOM 745 O O . ILE A 1 89 ? -13.298 3.110 -13.084 1.00 43.19 89 ILE A O 1
ATOM 749 N N . HIS A 1 90 ? -14.706 2.284 -11.549 1.00 44.97 90 HIS A N 1
ATOM 750 C CA . HIS A 1 90 ? -15.468 1.470 -12.486 1.00 44.97 90 HIS A CA 1
ATOM 751 C C . HIS A 1 90 ? -16.370 2.414 -13.292 1.00 44.97 90 HIS A C 1
ATOM 753 O O . HIS A 1 90 ? -17.546 2.593 -12.982 1.00 44.97 90 HIS A O 1
ATOM 759 N N . LEU A 1 91 ? -15.827 3.042 -14.336 1.00 36.06 91 LEU A N 1
ATOM 760 C CA . LEU A 1 91 ? -16.652 3.535 -15.429 1.00 36.06 91 LEU A CA 1
ATOM 761 C C . LEU A 1 91 ? -17.092 2.310 -16.226 1.00 36.06 91 LEU A C 1
ATOM 763 O O . LEU A 1 91 ? -16.464 1.920 -17.205 1.00 36.06 91 LEU A O 1
ATOM 767 N N . ASN A 1 92 ? -18.167 1.683 -15.758 1.00 32.28 92 ASN A N 1
ATOM 768 C CA . ASN A 1 92 ? -18.995 0.847 -16.608 1.00 32.28 92 ASN A CA 1
ATOM 769 C C . ASN A 1 92 ? -19.542 1.773 -17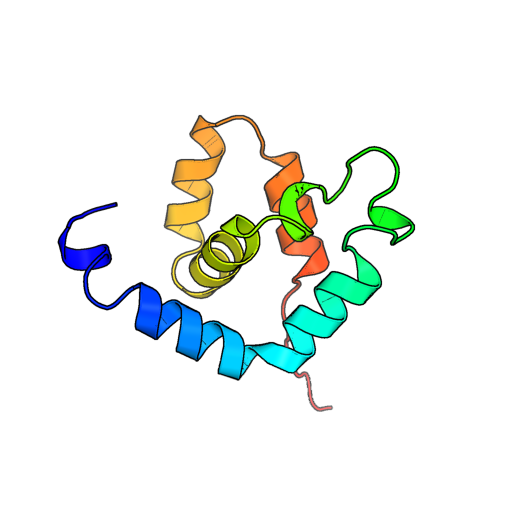.709 1.00 32.28 92 ASN A C 1
ATOM 771 O O . ASN A 1 92 ? -20.318 2.685 -17.409 1.00 32.28 92 ASN A O 1
ATOM 775 N N . ARG A 1 93 ? -19.096 1.593 -18.952 1.00 37.41 93 ARG A N 1
ATOM 776 C CA . ARG A 1 93 ? -19.716 2.197 -20.133 1.00 37.41 93 ARG A CA 1
ATOM 777 C C . ARG A 1 93 ? -20.032 1.103 -21.134 1.00 37.41 93 ARG A C 1
ATOM 779 O O . ARG A 1 93 ? -19.159 0.230 -21.321 1.00 37.41 93 ARG A O 1
#

Foldseek 3Di:
DDPVCVVCVVVVLVVLCVVCVVLLVVLCACQNPPHPCCPPNQLVCSPPPCLSVLVSCCVPPVPVSVVVVVVVPPVSNSVSSCVSSDDPPPPPD

Radius of gyration: 13.94 Å; chains: 1; bounding box: 36×26×42 Å

pLDDT: mean 83.64, std 14.55, range [32.28, 96.94]